Protein AF-A0A1I0HC30-F1 (afdb_monomer)

Mean predicted aligned error: 3.13 Å

Solvent-accessible surface area (backbone atoms only — not comparable to full-atom values): 3969 Å² total; per-residue (Å²): 103,68,82,39,80,44,71,46,81,47,72,29,69,66,66,23,82,64,69,40,48,65,57,53,53,50,49,51,54,52,27,59,75,50,43,28,47,77,78,45,71,35,57,28,47,31,76,55,95,71,43,46,78,71,30,60,65,32,54,52,48,58,75,39,63,90,76,117

Sequence (68 aa):
MRSKTAFVIAVGGDNPHIKGLPLIQQFQYIFEFAGVSFEGYVIGEGNKPGEIRHDKQALHLANKLLYD

InterPro domains:
  IPR029039 Flavoprotein-like superfamily [G3DSA:3.40.50.360] (1-67)
  IPR029039 Flavoprotein-like superfamily [SSF52218] (2-66)

Secondary structure (DSSP, 8-state):
-TT-EEEEEEEESS-HHHHTHHHHHHHHHHHHH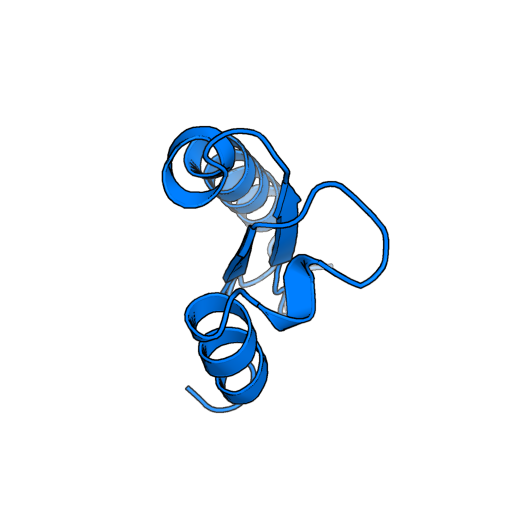HT-EEEEEEEEE-SSTTGGGG-HHHHHHHHHTTT-

Structure (mmCIF, N/CA/C/O backbone):
data_AF-A0A1I0HC30-F1
#
_entry.id   AF-A0A1I0HC30-F1
#
loop_
_atom_site.group_PDB
_atom_site.id
_atom_site.type_symbol
_atom_site.label_atom_id
_atom_site.label_alt_id
_atom_site.label_comp_id
_atom_site.label_asym_id
_atom_site.label_entity_id
_atom_site.label_seq_id
_atom_site.pdbx_PDB_ins_code
_atom_site.Cartn_x
_atom_site.Cartn_y
_atom_site.Cartn_z
_atom_site.occupancy
_atom_site.B_iso_or_equiv
_atom_site.auth_seq_id
_atom_site.auth_comp_id
_atom_site.auth_asym_id
_atom_site.auth_atom_id
_atom_site.pdbx_PDB_model_num
ATOM 1 N N . MET A 1 1 ? -17.072 8.835 9.644 1.00 58.47 1 MET A N 1
ATOM 2 C CA . MET A 1 1 ? -16.145 7.713 9.364 1.00 58.47 1 MET A CA 1
ATOM 3 C C . MET A 1 1 ? -15.514 7.120 10.617 1.00 58.47 1 MET A C 1
ATOM 5 O O . MET A 1 1 ? -15.020 6.004 10.522 1.00 58.47 1 MET A O 1
ATOM 9 N N . ARG A 1 2 ? -15.579 7.814 11.766 1.00 56.75 2 ARG A N 1
ATOM 10 C CA . ARG A 1 2 ? -15.152 7.307 13.074 1.00 56.75 2 ARG A CA 1
ATOM 11 C C . ARG A 1 2 ? -15.601 5.852 13.288 1.00 56.75 2 ARG A C 1
ATOM 13 O O . ARG A 1 2 ? -16.778 5.566 13.066 1.00 56.75 2 ARG A O 1
ATOM 20 N N . SER A 1 3 ? -14.656 4.977 13.647 1.00 79.50 3 SER A N 1
ATOM 21 C CA . SER A 1 3 ? -14.835 3.523 13.868 1.00 79.50 3 SER A CA 1
ATOM 22 C C . SER A 1 3 ? -14.848 2.616 12.627 1.00 79.50 3 SER A C 1
ATOM 24 O O . SER A 1 3 ? -15.215 1.449 12.736 1.00 79.50 3 SER A O 1
ATOM 26 N N . LYS A 1 4 ? -14.450 3.109 11.447 1.00 92.38 4 LYS A N 1
ATOM 27 C CA . LYS A 1 4 ? -14.137 2.230 10.307 1.00 92.38 4 LYS A CA 1
ATOM 28 C C . LYS A 1 4 ? -12.697 1.723 10.394 1.00 92.38 4 LYS A C 1
ATOM 30 O O . LYS A 1 4 ? -11.826 2.432 10.889 1.00 92.38 4 LYS A O 1
ATOM 35 N N . THR A 1 5 ? -12.478 0.538 9.843 1.00 93.75 5 THR A N 1
ATOM 36 C CA . THR A 1 5 ? -11.159 -0.048 9.587 1.00 93.75 5 THR A CA 1
ATOM 37 C C . THR A 1 5 ? -10.783 0.179 8.125 1.00 93.75 5 THR A C 1
ATOM 39 O O . THR A 1 5 ? -11.631 0.015 7.243 1.00 93.75 5 THR A O 1
ATOM 42 N N . ALA A 1 6 ? -9.534 0.560 7.869 1.00 95.75 6 ALA A N 1
ATOM 43 C CA . ALA A 1 6 ? -8.986 0.744 6.533 1.00 95.75 6 ALA A CA 1
ATOM 44 C C . ALA A 1 6 ? -7.710 -0.075 6.323 1.00 95.75 6 ALA A C 1
ATOM 46 O O . ALA A 1 6 ? -6.921 -0.286 7.242 1.00 95.75 6 ALA A O 1
ATOM 47 N N . PHE A 1 7 ? -7.515 -0.460 5.064 1.00 97.31 7 PHE A N 1
ATOM 48 C CA . PHE A 1 7 ? -6.313 -1.091 4.538 1.00 97.31 7 PHE A CA 1
ATOM 49 C C . PHE A 1 7 ? -5.931 -0.401 3.226 1.00 97.31 7 PHE A C 1
ATOM 51 O O . PHE A 1 7 ? -6.802 0.130 2.531 1.00 97.31 7 PHE A O 1
ATOM 58 N N . VAL A 1 8 ? -4.649 -0.424 2.864 1.00 98.12 8 VAL A N 1
ATOM 59 C CA . VAL A 1 8 ? -4.154 0.163 1.606 1.00 98.12 8 VAL A CA 1
ATOM 60 C C . VAL A 1 8 ? -3.434 -0.896 0.781 1.00 98.12 8 VAL A C 1
ATOM 62 O O . VAL A 1 8 ? -2.550 -1.575 1.282 1.00 98.12 8 VAL A O 1
ATOM 65 N N . ILE A 1 9 ? -3.772 -1.011 -0.503 1.00 98.25 9 ILE A N 1
ATOM 66 C CA . ILE A 1 9 ? -3.008 -1.805 -1.472 1.00 98.25 9 ILE A CA 1
ATOM 67 C C . ILE A 1 9 ? -2.515 -0.846 -2.553 1.00 98.25 9 ILE A C 1
ATOM 69 O O . ILE A 1 9 ? -3.323 -0.231 -3.247 1.00 98.25 9 ILE A O 1
ATOM 73 N N . ALA A 1 10 ? -1.197 -0.714 -2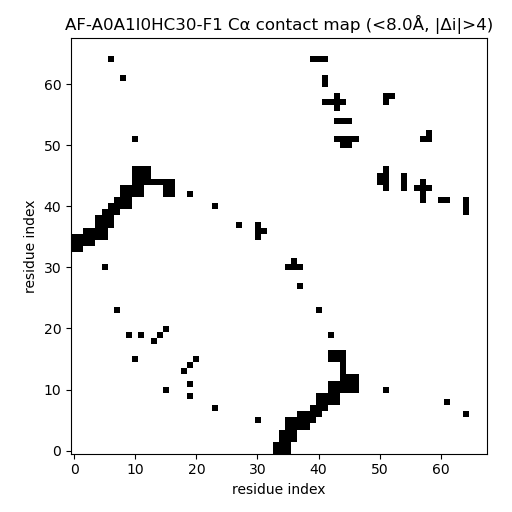.685 1.00 98.31 10 ALA A N 1
ATOM 74 C CA . ALA A 1 10 ? -0.552 0.132 -3.681 1.00 98.31 10 ALA A CA 1
ATOM 75 C C . ALA A 1 10 ? 0.387 -0.703 -4.561 1.00 98.31 10 ALA A C 1
ATOM 77 O O . ALA A 1 10 ? 1.123 -1.551 -4.063 1.00 98.31 10 ALA A O 1
ATOM 78 N N . VAL A 1 11 ? 0.377 -0.453 -5.871 1.00 98.38 11 VAL A N 1
ATOM 79 C CA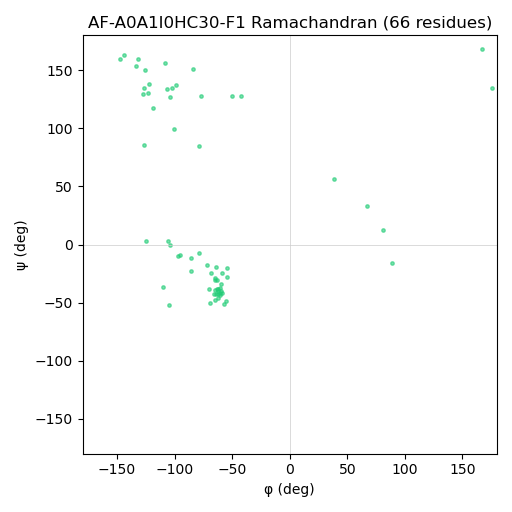 . VAL A 1 11 ? 1.272 -1.112 -6.833 1.00 98.38 11 VAL A CA 1
ATOM 80 C C . VAL A 1 11 ? 1.995 -0.048 -7.647 1.00 98.38 11 VAL A C 1
ATOM 82 O O . VAL A 1 11 ? 1.365 0.906 -8.104 1.00 98.38 11 VAL A O 1
ATOM 85 N N . GLY A 1 12 ? 3.307 -0.201 -7.821 1.00 98.12 12 GLY A N 1
ATOM 86 C CA . GLY A 1 12 ? 4.120 0.713 -8.621 1.00 98.12 12 GLY A CA 1
ATOM 87 C C . GLY A 1 12 ? 5.230 0.001 -9.391 1.00 98.12 12 GLY A C 1
ATOM 88 O O . GLY A 1 12 ? 5.581 -1.136 -9.092 1.00 98.12 12 GLY A O 1
ATOM 89 N N . GLY A 1 13 ? 5.789 0.682 -10.391 1.00 97.75 13 GLY A N 1
ATOM 90 C CA . GLY A 1 13 ? 6.868 0.155 -11.238 1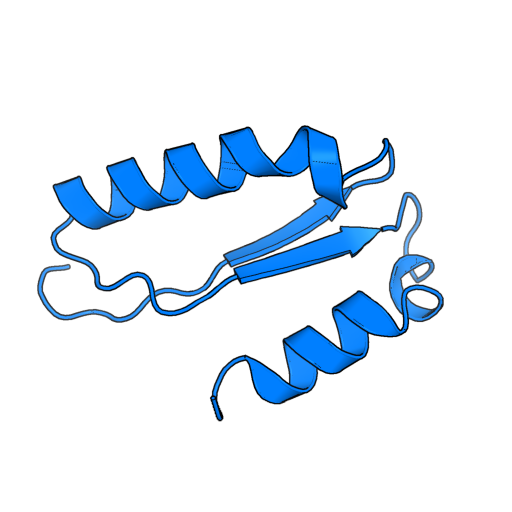.00 97.75 13 GLY A CA 1
ATOM 91 C C . GLY A 1 13 ? 8.257 0.737 -10.954 1.00 97.75 13 GLY A C 1
ATOM 92 O O . GLY A 1 13 ? 9.192 0.426 -11.681 1.00 97.75 13 GLY A O 1
ATOM 93 N N . ASP A 1 14 ? 8.396 1.610 -9.952 1.00 97.56 14 ASP A N 1
ATOM 94 C CA . ASP A 1 14 ? 9.648 2.306 -9.628 1.00 97.56 14 ASP A CA 1
ATOM 95 C C . ASP A 1 14 ? 10.004 2.093 -8.152 1.00 97.56 14 ASP A C 1
ATOM 97 O O . ASP A 1 14 ? 9.621 2.891 -7.299 1.00 97.56 14 ASP A O 1
ATOM 101 N N . ASN A 1 15 ? 10.680 0.977 -7.854 1.00 96.75 15 ASN A N 1
ATOM 102 C CA . ASN A 1 15 ? 11.091 0.563 -6.504 1.00 96.75 15 ASN A CA 1
ATOM 103 C C . ASN A 1 15 ? 10.028 0.876 -5.420 1.00 96.75 15 ASN A C 1
ATOM 105 O O . ASN A 1 15 ? 1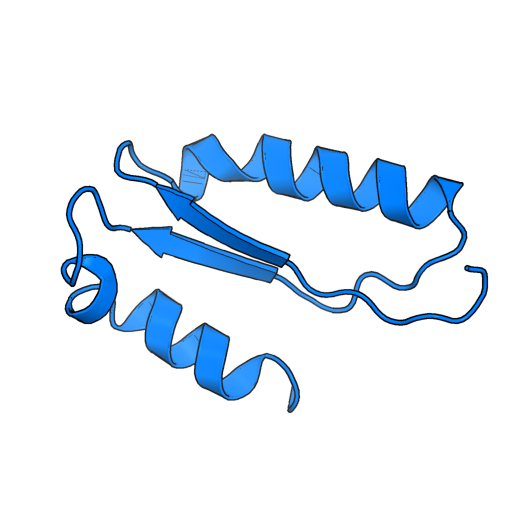0.298 1.622 -4.463 1.00 96.75 15 ASN A O 1
ATOM 109 N N . PRO A 1 16 ? 8.787 0.379 -5.590 1.00 97.88 16 PRO A N 1
ATOM 110 C CA . PRO A 1 16 ? 7.641 0.838 -4.812 1.00 97.88 16 PRO A CA 1
ATOM 111 C C . PRO A 1 16 ? 7.783 0.508 -3.325 1.00 97.88 16 PRO A C 1
ATOM 113 O O . PRO A 1 16 ? 7.340 1.293 -2.494 1.00 97.88 16 PRO A O 1
ATOM 116 N N . HIS A 1 17 ? 8.465 -0.585 -2.974 1.00 97.00 17 HIS A N 1
ATOM 117 C CA . HIS A 1 17 ? 8.701 -1.010 -1.586 1.00 97.00 17 HIS A CA 1
ATOM 118 C C . HIS A 1 17 ? 9.450 0.031 -0.742 1.00 97.00 17 HIS A C 1
ATOM 120 O O . HIS A 1 17 ? 9.292 0.064 0.474 1.00 97.00 17 HIS A O 1
ATOM 126 N N . ILE A 1 18 ? 10.228 0.912 -1.382 1.00 97.75 18 ILE A N 1
ATOM 127 C CA . ILE A 1 18 ? 10.906 2.039 -0.727 1.00 97.75 18 ILE A CA 1
ATOM 128 C C . ILE A 1 18 ? 10.193 3.354 -1.045 1.00 97.75 18 ILE A C 1
ATOM 130 O O . ILE A 1 18 ? 9.836 4.113 -0.144 1.00 97.75 18 ILE A O 1
ATOM 134 N N . LYS A 1 19 ? 9.959 3.631 -2.333 1.00 98.38 19 LYS A N 1
ATOM 135 C CA . LYS A 1 19 ? 9.411 4.919 -2.787 1.00 98.38 19 LYS A CA 1
ATOM 136 C C . LYS A 1 19 ? 7.932 5.110 -2.442 1.00 98.38 19 LYS A C 1
ATOM 138 O O . LYS A 1 19 ? 7.455 6.239 -2.438 1.00 98.38 19 LYS A O 1
ATOM 143 N N . GLY A 1 20 ? 7.214 4.034 -2.128 1.00 98.25 20 GLY A N 1
ATOM 144 C CA . GLY A 1 20 ? 5.816 4.050 -1.701 1.00 98.25 20 GLY A CA 1
ATOM 145 C C . GLY A 1 20 ? 5.615 4.273 -0.200 1.00 98.25 20 GLY A C 1
ATOM 146 O O . GLY A 1 20 ? 4.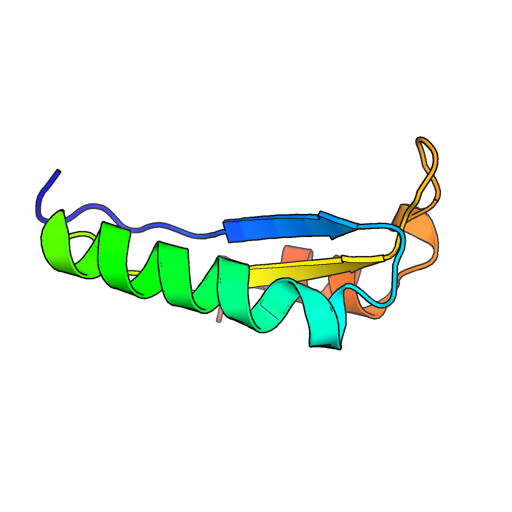495 4.562 0.212 1.00 98.25 20 GLY A O 1
ATOM 147 N N . LEU A 1 21 ? 6.662 4.198 0.632 1.00 98.50 21 LEU A N 1
ATOM 148 C CA . LEU A 1 21 ? 6.526 4.408 2.081 1.00 98.50 21 LEU A CA 1
ATOM 149 C C . LEU A 1 21 ? 5.954 5.794 2.445 1.00 98.50 21 LEU A C 1
ATOM 151 O O . LEU A 1 21 ? 5.059 5.848 3.291 1.00 98.50 21 LEU A O 1
ATOM 155 N N . PRO A 1 22 ? 6.356 6.906 1.789 1.00 98.56 22 PRO A N 1
ATOM 156 C CA . PRO A 1 22 ? 5.733 8.208 2.031 1.00 98.56 22 PRO A CA 1
ATOM 157 C C . PRO A 1 22 ? 4.225 8.240 1.726 1.00 98.56 22 PRO A C 1
ATOM 159 O O . PRO A 1 22 ? 3.479 8.909 2.436 1.00 98.56 22 PRO A O 1
ATOM 162 N N . LEU A 1 23 ? 3.749 7.488 0.722 1.00 98.56 23 LEU A N 1
ATOM 163 C CA . LEU A 1 23 ? 2.315 7.375 0.413 1.00 98.56 23 LEU A CA 1
ATOM 164 C C . LEU A 1 23 ? 1.554 6.683 1.552 1.00 98.56 23 LEU A C 1
ATOM 166 O O . LEU A 1 23 ? 0.476 7.129 1.941 1.00 98.56 23 LEU A O 1
ATOM 170 N N . ILE A 1 24 ? 2.118 5.611 2.111 1.00 98.50 24 ILE A N 1
ATOM 171 C CA . ILE A 1 24 ? 1.525 4.916 3.261 1.00 98.50 24 ILE A CA 1
ATOM 172 C C . ILE A 1 24 ? 1.483 5.831 4.488 1.00 98.50 24 ILE A C 1
ATOM 174 O O . ILE A 1 24 ? 0.456 5.904 5.161 1.00 98.50 24 ILE A O 1
ATOM 178 N N . GLN A 1 25 ? 2.552 6.590 4.741 1.00 98.50 25 GLN A N 1
ATOM 179 C CA . GLN A 1 25 ? 2.584 7.572 5.826 1.00 98.50 25 GLN A CA 1
ATOM 180 C C . GLN A 1 25 ? 1.540 8.684 5.626 1.00 98.50 25 GLN A C 1
ATOM 182 O O . GLN A 1 25 ? 0.874 9.091 6.577 1.00 98.50 25 GLN A O 1
ATOM 187 N N . GLN A 1 26 ? 1.326 9.137 4.388 1.00 98.69 26 GLN A N 1
ATOM 188 C CA . GLN A 1 26 ? 0.252 10.080 4.078 1.00 98.69 26 GLN A CA 1
ATOM 189 C C . GLN A 1 26 ? -1.129 9.494 4.417 1.00 98.69 26 GLN A C 1
ATOM 191 O O . GLN A 1 26 ? -1.953 10.187 5.015 1.00 98.69 26 GLN A O 1
ATOM 196 N N . PHE A 1 27 ? -1.384 8.225 4.080 1.00 98.44 27 PHE A N 1
ATOM 197 C CA . PHE A 1 27 ? -2.631 7.551 4.453 1.00 98.44 27 PHE A CA 1
ATOM 198 C C . PHE A 1 27 ? -2.798 7.418 5.963 1.00 98.44 27 PHE A C 1
ATOM 200 O O . PHE A 1 27 ? -3.900 7.643 6.456 1.00 98.44 27 PHE A O 1
ATOM 207 N N . GLN A 1 28 ? -1.721 7.140 6.699 1.00 97.94 28 GLN A N 1
ATOM 208 C CA . GLN A 1 28 ? -1.751 7.133 8.159 1.00 97.94 28 GLN A CA 1
ATOM 209 C C . GLN A 1 28 ? -2.272 8.471 8.710 1.00 97.94 28 GLN A C 1
ATOM 211 O O . GLN A 1 28 ? -3.216 8.466 9.496 1.00 97.94 28 GLN A O 1
ATOM 216 N N . TYR A 1 29 ? -1.747 9.610 8.239 1.00 98.31 29 TYR A N 1
ATOM 217 C CA . TYR A 1 29 ? -2.225 10.931 8.673 1.00 98.31 29 TYR A CA 1
ATOM 218 C C . TYR A 1 29 ? -3.675 11.216 8.260 1.00 98.31 29 TYR A C 1
ATOM 220 O O . TYR A 1 29 ? -4.444 11.790 9.033 1.00 98.31 29 TYR A O 1
ATOM 228 N N . ILE A 1 30 ? -4.077 10.801 7.054 1.00 97.69 30 ILE A N 1
ATOM 229 C CA . ILE A 1 30 ? -5.463 10.948 6.585 1.00 97.69 30 ILE A CA 1
ATOM 230 C C . ILE A 1 30 ? -6.421 10.150 7.478 1.00 97.69 30 ILE A C 1
ATOM 232 O O . ILE A 1 30 ? -7.473 10.660 7.869 1.00 97.69 30 ILE A O 1
ATOM 236 N N . PHE A 1 31 ? -6.077 8.902 7.799 1.00 97.12 31 PHE A N 1
ATOM 237 C CA . PHE A 1 31 ? -6.916 8.027 8.613 1.00 97.12 31 PHE A CA 1
ATOM 238 C C . PHE A 1 31 ? -6.970 8.475 10.071 1.00 97.12 31 PHE A C 1
ATOM 240 O O . PHE A 1 31 ? -8.060 8.484 10.646 1.00 97.12 31 PHE A O 1
ATOM 247 N N . GLU A 1 32 ? -5.854 8.950 10.624 1.00 95.81 32 GLU A N 1
ATOM 248 C CA . GLU A 1 32 ? -5.804 9.580 11.945 1.00 95.81 32 GLU A CA 1
ATOM 249 C C . GLU A 1 32 ? -6.761 10.778 12.020 1.00 95.81 32 GLU A C 1
ATOM 251 O O . GLU A 1 32 ? -7.644 10.815 12.881 1.00 95.81 32 GLU A O 1
ATOM 256 N N . PHE A 1 33 ? -6.677 11.703 11.057 1.00 96.12 33 PHE A N 1
ATOM 257 C CA . PHE A 1 33 ? -7.584 12.851 10.972 1.00 96.12 33 PHE A CA 1
ATOM 258 C C . PHE A 1 33 ? -9.058 12.430 10.838 1.00 96.12 33 PHE A C 1
ATOM 260 O O . PHE A 1 33 ? -9.947 13.017 11.456 1.00 96.12 33 PHE A O 1
ATOM 267 N N . ALA A 1 34 ? -9.337 11.391 10.047 1.00 95.81 34 ALA A N 1
ATOM 268 C CA . ALA A 1 34 ? -10.693 10.896 9.812 1.00 95.81 34 ALA A CA 1
ATOM 269 C C . ALA A 1 34 ? -11.259 10.024 10.956 1.00 95.81 34 ALA A C 1
ATOM 271 O O . ALA A 1 34 ? -12.446 9.660 10.916 1.00 95.81 34 ALA A O 1
ATOM 272 N N . GLY A 1 35 ? -10.442 9.670 11.955 1.00 95.12 35 GLY A N 1
ATOM 273 C CA . GLY A 1 35 ? -10.795 8.744 13.035 1.00 95.12 35 GLY 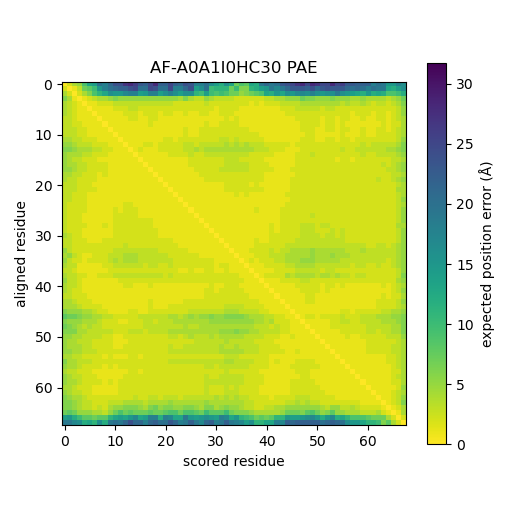A CA 1
ATOM 274 C C . GLY A 1 35 ? -11.010 7.298 12.565 1.00 95.12 35 GLY A C 1
ATOM 275 O O . GLY A 1 35 ? -11.893 6.607 13.082 1.00 95.12 35 GLY A O 1
ATOM 276 N N . VAL A 1 36 ? -10.266 6.871 11.545 1.00 96.25 36 VAL A N 1
ATOM 277 C CA . VAL A 1 36 ? -10.297 5.531 10.940 1.00 96.25 36 VAL A CA 1
ATOM 278 C C . VAL A 1 36 ? -9.096 4.736 11.450 1.00 96.25 36 VAL A C 1
ATOM 280 O O . VAL A 1 36 ? -7.987 5.260 11.472 1.00 96.25 36 VAL A O 1
ATOM 283 N N . SER A 1 37 ? -9.304 3.479 11.849 1.00 94.31 37 SER A N 1
ATOM 284 C CA . SER A 1 37 ? -8.192 2.607 12.244 1.00 94.31 37 SER A CA 1
ATOM 285 C C . SER A 1 37 ? -7.470 2.095 11.004 1.00 94.31 37 SER A C 1
ATOM 287 O O . SER A 1 37 ? -8.119 1.575 10.091 1.00 94.31 37 SER A O 1
ATOM 289 N N . PHE A 1 38 ? -6.150 2.264 10.950 1.00 95.81 38 PHE A N 1
ATOM 290 C CA . PHE A 1 38 ? -5.333 1.803 9.833 1.00 95.81 38 PHE A CA 1
ATOM 291 C C . PHE A 1 38 ? -4.648 0.488 10.203 1.00 95.81 38 PHE A C 1
ATOM 293 O O . PHE A 1 38 ? -3.643 0.493 10.906 1.00 95.81 38 PHE A O 1
ATOM 300 N N . GLU A 1 39 ? -5.213 -0.626 9.741 1.00 95.00 39 GLU A N 1
ATOM 301 C CA . GLU A 1 39 ? -4.856 -1.968 10.230 1.00 95.00 39 GLU A CA 1
ATOM 302 C C . GLU A 1 39 ? -3.811 -2.677 9.363 1.00 95.00 39 GLU A C 1
ATOM 304 O O . GLU A 1 39 ? -3.284 -3.716 9.740 1.00 95.00 39 GLU A O 1
ATOM 309 N N . GLY A 1 40 ? -3.464 -2.127 8.198 1.00 96.00 40 GLY A N 1
ATOM 310 C CA . GLY A 1 40 ? -2.404 -2.714 7.391 1.00 96.00 40 GLY A CA 1
ATOM 311 C C . GLY A 1 40 ? -2.326 -2.184 5.975 1.00 96.00 40 GLY A C 1
ATOM 312 O O . GLY A 1 40 ? -3.224 -1.508 5.464 1.00 96.00 40 GLY A O 1
ATOM 313 N N . TYR A 1 41 ? -1.229 -2.520 5.311 1.00 97.94 41 TYR A N 1
ATOM 314 C CA . TYR A 1 41 ? -1.021 -2.168 3.920 1.00 97.94 41 TYR A CA 1
ATOM 315 C C . TYR A 1 41 ? -0.216 -3.229 3.176 1.00 97.94 41 TYR A C 1
ATOM 317 O O . TYR A 1 41 ? 0.525 -4.012 3.766 1.00 97.94 41 TYR A O 1
ATOM 325 N N . VAL A 1 42 ? -0.336 -3.209 1.853 1.00 98.44 42 VAL A N 1
ATOM 326 C CA . VAL A 1 42 ? 0.505 -3.961 0.926 1.00 98.44 42 VAL A CA 1
ATOM 327 C C . VAL A 1 42 ? 1.059 -2.990 -0.100 1.00 98.44 42 VAL A C 1
ATOM 329 O O . VAL A 1 42 ? 0.311 -2.238 -0.728 1.00 98.44 42 VAL A O 1
ATOM 332 N N . ILE A 1 43 ? 2.371 -3.037 -0.289 1.00 98.62 43 ILE A N 1
ATOM 333 C CA . ILE A 1 43 ? 3.031 -2.453 -1.450 1.00 98.62 43 ILE A CA 1
ATOM 334 C C . ILE A 1 43 ? 3.464 -3.610 -2.345 1.00 98.62 43 ILE A C 1
ATOM 336 O O . ILE A 1 43 ? 4.000 -4.599 -1.851 1.00 98.62 43 ILE A O 1
ATOM 340 N N . GLY A 1 44 ? 3.203 -3.502 -3.644 1.00 98.44 44 GLY A N 1
ATOM 341 C CA . GLY A 1 44 ? 3.649 -4.475 -4.633 1.00 98.44 44 GLY A CA 1
ATOM 342 C C . GLY A 1 44 ? 4.312 -3.842 -5.844 1.00 98.44 44 GLY A C 1
ATOM 343 O O . GLY A 1 44 ? 4.116 -2.662 -6.146 1.00 98.44 44 GLY A O 1
ATOM 344 N N . GLU A 1 45 ? 5.087 -4.652 -6.551 1.00 98.44 45 GLU A N 1
ATOM 345 C CA . GLU A 1 45 ? 5.807 -4.265 -7.754 1.00 98.44 45 GLU A CA 1
ATOM 346 C C . GLU A 1 45 ? 5.143 -4.795 -9.029 1.00 98.44 45 GLU A C 1
ATOM 348 O O . GLU A 1 45 ? 4.852 -5.984 -9.179 1.00 98.44 45 GLU A O 1
ATOM 353 N N . GLY A 1 46 ? 4.881 -3.879 -9.962 1.00 97.94 46 GLY A N 1
ATOM 354 C CA . GLY A 1 46 ? 4.316 -4.166 -11.276 1.00 97.94 46 GLY A CA 1
ATOM 355 C C . GLY A 1 46 ? 4.050 -2.882 -12.060 1.00 97.94 46 GLY A C 1
ATOM 356 O O . GLY A 1 46 ? 3.505 -1.922 -11.519 1.00 97.94 46 GLY A O 1
ATOM 357 N N . ASN A 1 47 ? 4.425 -2.856 -13.339 1.00 96.38 47 ASN A N 1
ATOM 358 C CA . ASN A 1 47 ? 4.286 -1.683 -14.205 1.00 96.38 47 ASN A CA 1
ATOM 359 C C . ASN A 1 47 ? 3.204 -1.889 -15.279 1.00 96.38 47 ASN A C 1
ATOM 361 O O . ASN A 1 47 ? 2.449 -0.978 -15.611 1.00 96.38 47 ASN A O 1
ATOM 365 N N . LYS A 1 48 ? 3.082 -3.114 -15.801 1.00 97.50 48 LYS A N 1
ATOM 366 C CA . LYS A 1 48 ? 2.061 -3.499 -16.786 1.00 97.50 48 LYS A CA 1
ATOM 367 C C . LYS A 1 48 ? 0.995 -4.406 -16.169 1.00 97.50 48 LYS A C 1
ATOM 369 O O . LYS A 1 48 ? 1.267 -5.119 -15.196 1.00 97.50 48 LYS A O 1
ATOM 374 N N . PRO A 1 49 ? -0.215 -4.452 -16.757 1.00 96.88 49 PRO A N 1
ATOM 375 C CA . PRO A 1 49 ? -1.245 -5.390 -16.334 1.00 96.88 49 PRO A CA 1
ATOM 376 C C . PRO A 1 49 ? -0.712 -6.825 -16.245 1.00 96.88 49 PRO A C 1
ATOM 378 O O . PRO A 1 49 ? -0.120 -7.347 -17.186 1.00 96.88 49 PRO A O 1
ATOM 381 N N . GLY A 1 50 ? -0.928 -7.463 -15.095 1.00 96.56 50 GLY A N 1
ATOM 382 C CA . GLY A 1 50 ? -0.518 -8.844 -14.839 1.00 96.56 50 GLY A CA 1
ATOM 383 C C . GLY A 1 50 ? 0.891 -9.027 -14.268 1.00 96.56 50 GLY A C 1
ATOM 384 O O . GLY A 1 50 ? 1.136 -10.083 -13.690 1.00 96.56 50 GLY A O 1
ATOM 385 N N . GLU A 1 51 ? 1.783 -8.032 -14.328 1.00 98.19 51 GLU A N 1
ATOM 386 C CA . GLU A 1 51 ? 3.157 -8.168 -13.806 1.00 98.19 51 GLU A CA 1
ATOM 387 C C . GLU A 1 51 ? 3.207 -8.398 -12.293 1.00 98.19 51 GLU A C 1
ATOM 389 O O . GLU A 1 51 ? 4.056 -9.156 -11.829 1.00 98.19 51 GLU A O 1
ATOM 394 N N . ILE A 1 52 ? 2.233 -7.867 -11.545 1.00 98.00 52 ILE A N 1
ATOM 395 C CA . ILE A 1 52 ? 2.078 -8.095 -10.097 1.00 98.00 52 ILE A CA 1
ATOM 396 C C . ILE A 1 52 ? 2.023 -9.586 -9.721 1.00 98.00 52 ILE A C 1
ATOM 398 O O . ILE A 1 52 ? 2.310 -9.964 -8.590 1.00 98.00 52 ILE A O 1
ATOM 402 N N . ARG A 1 53 ? 1.702 -10.480 -10.671 1.00 97.88 53 ARG A N 1
ATOM 403 C CA . ARG A 1 53 ? 1.719 -11.935 -10.444 1.00 97.88 53 ARG A CA 1
ATOM 404 C C . ARG A 1 53 ? 3.124 -12.478 -10.145 1.00 97.88 53 ARG A C 1
ATOM 406 O O . ARG A 1 53 ? 3.234 -13.592 -9.619 1.00 97.88 53 ARG A O 1
ATOM 413 N N . HIS A 1 54 ? 4.174 -11.737 -10.497 1.00 97.81 54 HIS A N 1
ATOM 414 C CA . HIS A 1 54 ? 5.567 -12.086 -10.224 1.00 97.81 54 HIS A CA 1
ATOM 415 C C . HIS A 1 54 ? 6.031 -11.637 -8.832 1.00 97.81 54 HIS A C 1
ATOM 417 O O . HIS A 1 54 ? 6.923 -12.276 -8.278 1.00 97.81 54 HIS A O 1
ATOM 423 N N . ASP A 1 55 ? 5.388 -10.633 -8.227 1.00 98.06 55 ASP A N 1
ATOM 424 C CA . ASP A 1 55 ? 5.682 -10.203 -6.858 1.00 98.06 55 ASP A CA 1
ATOM 425 C C . ASP A 1 55 ? 5.024 -11.152 -5.844 1.00 98.06 55 ASP A C 1
ATOM 427 O O . ASP A 1 55 ? 3.905 -10.961 -5.359 1.00 98.06 55 ASP A O 1
ATOM 431 N N . LYS A 1 56 ? 5.724 -12.250 -5.546 1.00 97.94 56 LYS A N 1
ATOM 432 C CA . LYS A 1 56 ? 5.233 -13.275 -4.615 1.00 97.94 56 LYS A CA 1
ATOM 433 C C . LYS A 1 56 ? 5.095 -12.755 -3.190 1.00 97.94 56 LYS A C 1
ATOM 435 O O . LYS A 1 56 ? 4.236 -13.252 -2.464 1.00 97.94 56 LYS A O 1
ATOM 440 N N . GLN A 1 57 ? 5.904 -11.771 -2.803 1.00 96.69 57 GLN A N 1
ATOM 441 C CA . GLN A 1 57 ? 5.839 -11.167 -1.480 1.00 96.69 57 GLN A CA 1
ATOM 442 C C . GLN A 1 57 ? 4.551 -10.357 -1.332 1.00 96.69 57 GLN A C 1
ATOM 444 O O . GLN A 1 57 ? 3.796 -10.598 -0.392 1.00 96.69 57 GLN A O 1
ATOM 449 N N . ALA A 1 58 ? 4.248 -9.475 -2.287 1.00 97.88 58 ALA A N 1
ATOM 450 C CA . ALA A 1 58 ? 3.017 -8.690 -2.268 1.00 97.88 58 ALA A CA 1
ATOM 451 C C . ALA A 1 58 ? 1.769 -9.582 -2.308 1.00 97.88 58 ALA A C 1
ATOM 453 O O . ALA A 1 58 ? 0.832 -9.364 -1.544 1.00 97.88 58 ALA A O 1
ATOM 454 N N . LEU A 1 59 ? 1.770 -10.637 -3.133 1.00 98.00 59 LEU A N 1
ATOM 455 C CA . LEU A 1 59 ? 0.673 -11.613 -3.159 1.00 98.00 59 LEU A CA 1
ATOM 456 C C . LEU A 1 59 ? 0.511 -12.352 -1.824 1.00 98.00 59 LEU A C 1
ATOM 458 O O . LEU A 1 59 ? -0.612 -12.609 -1.394 1.00 98.00 59 LEU A O 1
ATOM 462 N N . HIS A 1 60 ? 1.615 -12.714 -1.168 1.00 97.19 60 HIS A N 1
ATOM 463 C CA . HIS A 1 60 ? 1.574 -13.367 0.137 1.00 97.19 60 HIS A CA 1
ATOM 464 C C . HIS A 1 60 ? 0.994 -12.445 1.214 1.00 97.19 60 HIS A C 1
ATOM 466 O O . HIS A 1 60 ? 0.091 -12.860 1.938 1.00 97.19 60 HIS A O 1
ATOM 472 N N . LEU A 1 61 ? 1.469 -11.198 1.281 1.00 96.69 61 LEU A N 1
ATOM 473 C CA . LEU A 1 61 ? 0.975 -10.191 2.222 1.00 96.69 61 LEU A CA 1
ATOM 474 C C . LEU A 1 61 ? -0.503 -9.869 1.967 1.00 96.69 61 LEU A C 1
ATOM 476 O O . LEU A 1 61 ? -1.292 -9.835 2.903 1.00 96.69 61 LEU A O 1
ATOM 480 N N . ALA A 1 62 ? -0.914 -9.736 0.703 1.00 96.75 62 ALA A N 1
ATOM 481 C CA . ALA A 1 62 ? -2.313 -9.501 0.344 1.00 96.75 62 ALA A CA 1
ATOM 482 C C . ALA A 1 62 ? -3.247 -10.635 0.794 1.00 96.75 62 ALA A C 1
ATOM 484 O O . ALA A 1 62 ? -4.353 -10.362 1.250 1.00 96.75 62 ALA A O 1
ATOM 485 N N . ASN A 1 63 ? -2.804 -11.896 0.724 1.00 95.69 63 ASN A N 1
ATOM 486 C CA . ASN A 1 63 ? -3.588 -13.035 1.218 1.00 95.69 63 A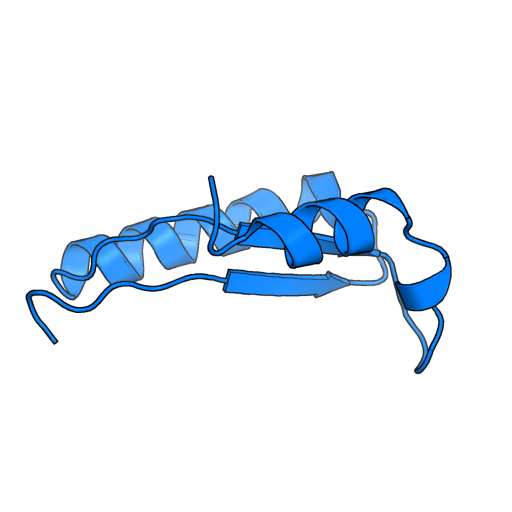SN A CA 1
ATOM 487 C C . ASN A 1 63 ? -3.744 -13.050 2.746 1.00 95.69 63 ASN A C 1
ATOM 489 O O . ASN A 1 63 ? -4.695 -13.645 3.248 1.00 95.69 63 ASN A O 1
ATOM 493 N N . LYS A 1 64 ? -2.819 -12.427 3.481 1.00 94.12 64 LYS A N 1
ATOM 494 C CA . LYS A 1 64 ? -2.841 -12.349 4.948 1.00 94.12 64 LYS A CA 1
ATOM 495 C C . LYS A 1 64 ? -3.434 -11.054 5.492 1.00 94.12 64 LYS A C 1
ATOM 497 O O . LYS A 1 64 ? -3.742 -10.987 6.670 1.00 94.12 64 LYS A O 1
ATOM 502 N N . LEU A 1 65 ? -3.677 -10.069 4.629 1.00 92.06 65 LEU A N 1
ATOM 503 C CA . LEU A 1 65 ? -4.027 -8.699 5.008 1.00 92.06 65 LEU A CA 1
ATOM 504 C C . LEU A 1 65 ? -5.233 -8.571 5.956 1.00 92.06 65 LEU A C 1
ATOM 506 O O . LEU A 1 65 ? -5.310 -7.598 6.691 1.00 92.06 65 LEU A O 1
ATOM 510 N N . LEU A 1 66 ? -6.179 -9.516 5.929 1.00 85.50 66 LEU A N 1
ATOM 511 C CA . LEU A 1 66 ? -7.376 -9.505 6.786 1.00 85.50 66 LEU A CA 1
ATOM 512 C C . LEU A 1 66 ? -7.315 -10.500 7.958 1.00 85.50 66 LEU A C 1
ATOM 514 O O . LEU A 1 66 ? -8.294 -10.616 8.693 1.00 85.50 66 LEU A O 1
ATOM 518 N N . TYR A 1 67 ? -6.229 -11.263 8.084 1.00 74.19 67 TYR A N 1
ATOM 519 C CA . TYR A 1 67 ? -6.118 -12.407 8.994 1.00 74.19 67 TYR A CA 1
ATOM 520 C C . TYR A 1 67 ? -4.922 -12.327 9.955 1.00 74.19 67 TYR A C 1
ATOM 522 O O . TYR A 1 67 ? -4.715 -13.284 10.703 1.00 74.19 67 TYR A O 1
ATOM 530 N N . ASP A 1 68 ? -4.159 -11.232 9.920 1.00 55.69 68 ASP A N 1
ATOM 531 C CA . ASP A 1 68 ? -3.084 -10.934 10.877 1.00 55.69 68 ASP A CA 1
ATOM 532 C C . ASP A 1 68 ? -3.611 -10.152 12.095 1.00 55.69 68 ASP A C 1
ATOM 534 O O . ASP A 1 68 ? -4.526 -9.311 11.920 1.00 55.69 68 ASP A O 1
#

Radius of gyration: 12.87 Å; Cα contacts (8 Å, |Δi|>4): 98; chains: 1; bounding box: 27×26×31 Å

pLDDT: mean 94.6, std 9.01, range [55.69, 98.69]

Organism: NCBI:txid237682

Nearest PDB structures (foldseek):
  1rli-assembly1_B  TM=1.004E+00  e=1.083E-06  Bacillus subtilis
  1rli-assembly1_A  TM=9.917E-01  e=1.738E-06  Bacillus subtilis
  1rli-assembly1_D  TM=9.871E-01  e=2.129E-06  Bacillus subtilis
  1rli-assembly1_C  TM=1.003E+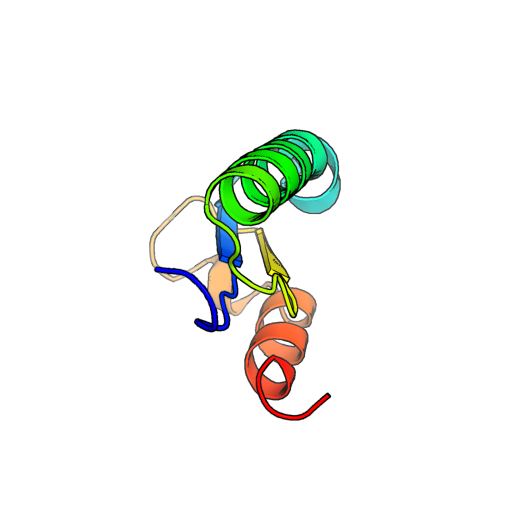00  e=4.788E-06  Bacillus subtilis
  8kab-assembly1_h  TM=7.441E-01  e=3.080E+00  Mycolicibacterium smegmatis MC2 155

Foldseek 3Di:
DAPAEDEEEEEDADPCVPVVVVVVVVVVVVCVVVNYHYQYYAYAYDDDPPRSVVGVVSVVCVVCSVPD